Protein AF-A0A430HCN4-F1 (afdb_monomer_lite)

InterPro domains:
  IPR002169 Peptidase M9A/M9B, collagenase, bacterial [PF01752] (3-68)
  IPR002169 Peptidase M9A/M9B, collagenase, bacterial [PR00931] (12-28)
  IPR002169 Peptidase M9A/M9B, collagenase, bacterial [PR00931] (51-68)

Foldseek 3Di:
DLVVQCVPVCVPPVDDSPDQWDWDQADVPDPPGDIDIGHDADPVRHTGCPVVVVVVVCCCVPPDVDDD
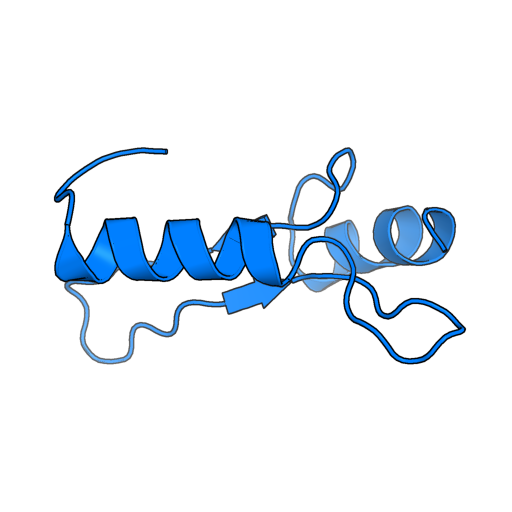
Sequence (68 aa):
MKAEYAKYAGVHFHIPTHNGGMYLEGFPGQPGNQAKFIANQKDSGGIHNLKHELVHFLDAGFNLHSDF

Organism: NCBI:txid2495579

Secondary structure (DSSP, 8-state):
-HHHHHHHHHHHH----SSS-EEE---TTSTT---EEE-PBPTTSPBTTHHHHHHHHHIIIII-SS--

pLDDT: mean 77.7, std 9.84, range [44.12, 87.06]

Structure (mmCIF, N/CA/C/O backbone):
data_AF-A0A430HCN4-F1
#
_entry.id   AF-A0A430HCN4-F1
#
loop_
_atom_site.group_PDB
_atom_site.id
_atom_site.type_symbol
_atom_site.label_atom_id
_atom_site.label_alt_id
_atom_site.label_comp_id
_atom_site.label_asym_id
_atom_site.label_entity_id
_atom_site.label_seq_id
_atom_site.pdbx_PDB_ins_code
_atom_site.Cartn_x
_atom_site.Cartn_y
_atom_site.Cartn_z
_atom_site.occupancy
_atom_site.B_iso_or_equiv
_atom_site.auth_seq_id
_atom_site.auth_comp_id
_atom_site.auth_asym_id
_atom_site.auth_atom_id
_atom_site.pdbx_PDB_model_num
ATOM 1 N N . MET A 1 1 ? 9.058 -3.193 -13.417 1.00 56.81 1 MET A N 1
ATOM 2 C CA . MET A 1 1 ? 8.140 -2.630 -12.396 1.00 56.81 1 MET A CA 1
ATOM 3 C C . MET A 1 1 ? 6.816 -3.388 -12.252 1.00 56.81 1 MET A C 1
ATOM 5 O O . MET A 1 1 ? 6.637 -4.013 -11.224 1.00 56.81 1 MET A O 1
ATOM 9 N N . LYS A 1 2 ? 5.888 -3.393 -13.229 1.00 64.88 2 LYS A N 1
ATOM 10 C CA . LYS A 1 2 ? 4.571 -4.071 -13.074 1.00 64.88 2 LYS A CA 1
ATOM 11 C C . LYS A 1 2 ? 4.652 -5.614 -13.030 1.00 64.88 2 LYS A C 1
ATOM 13 O O . LYS A 1 2 ? 3.818 -6.257 -12.403 1.00 64.88 2 LYS A O 1
ATOM 18 N N . ALA A 1 3 ? 5.675 -6.188 -13.670 1.00 73.31 3 ALA A N 1
ATOM 19 C CA . ALA A 1 3 ? 5.841 -7.634 -13.823 1.00 73.31 3 ALA A CA 1
ATOM 20 C C . ALA A 1 3 ? 6.131 -8.374 -12.505 1.00 73.31 3 ALA A C 1
ATOM 22 O O . ALA A 1 3 ? 5.544 -9.423 -12.274 1.00 73.31 3 ALA A O 1
ATOM 23 N N . GLU A 1 4 ? 6.969 -7.820 -11.622 1.00 81.25 4 GLU A N 1
ATOM 24 C CA . GLU A 1 4 ? 7.359 -8.501 -10.376 1.00 81.25 4 GLU A CA 1
ATOM 25 C C . GLU A 1 4 ? 6.176 -8.613 -9.400 1.00 81.25 4 GLU A C 1
ATOM 27 O O . GLU A 1 4 ? 5.935 -9.672 -8.837 1.00 81.25 4 GLU A O 1
ATOM 32 N N . TYR A 1 5 ? 5.347 -7.576 -9.266 1.00 81.81 5 TYR A N 1
ATOM 33 C CA . TYR A 1 5 ? 4.115 -7.665 -8.467 1.00 81.81 5 TYR A CA 1
ATOM 34 C C . TYR A 1 5 ? 3.084 -8.602 -9.053 1.00 81.81 5 TYR A C 1
ATOM 36 O O . TYR A 1 5 ? 2.530 -9.414 -8.320 1.00 81.81 5 TYR A O 1
ATOM 44 N N . ALA A 1 6 ? 2.873 -8.542 -10.370 1.00 83.38 6 ALA A N 1
ATOM 45 C CA . ALA A 1 6 ? 2.006 -9.498 -11.042 1.00 83.38 6 ALA A CA 1
ATOM 46 C C . ALA A 1 6 ? 2.464 -10.944 -10.798 1.00 83.38 6 ALA A C 1
ATOM 48 O O . ALA A 1 6 ? 1.629 -11.819 -10.587 1.00 83.38 6 ALA A O 1
ATOM 49 N N . LYS A 1 7 ? 3.783 -11.171 -10.770 1.00 84.31 7 LYS A N 1
ATOM 50 C CA . LYS A 1 7 ? 4.407 -12.482 -10.576 1.00 84.31 7 LYS A CA 1
ATOM 51 C C . LYS A 1 7 ? 4.371 -12.971 -9.126 1.00 84.31 7 LYS A C 1
ATOM 53 O O . LYS A 1 7 ? 4.127 -14.151 -8.900 1.00 84.31 7 LYS A O 1
ATOM 58 N N . TYR A 1 8 ? 4.625 -12.096 -8.156 1.00 85.69 8 TYR A N 1
ATOM 59 C CA . TYR A 1 8 ? 4.881 -12.498 -6.769 1.00 85.69 8 TYR A CA 1
ATOM 60 C C . TYR A 1 8 ? 3.750 -12.146 -5.807 1.00 85.69 8 TYR A C 1
ATOM 62 O O . TYR A 1 8 ? 3.445 -12.938 -4.918 1.00 85.69 8 TYR A O 1
ATOM 70 N N . ALA A 1 9 ? 3.102 -10.990 -5.960 1.00 85.06 9 ALA A N 1
ATOM 71 C CA . ALA A 1 9 ? 2.173 -10.504 -4.942 1.00 85.06 9 ALA A CA 1
ATOM 72 C C . ALA A 1 9 ? 0.927 -11.393 -4.818 1.00 85.06 9 ALA A C 1
ATOM 74 O O . ALA A 1 9 ? 0.480 -11.668 -3.707 1.00 85.06 9 ALA A O 1
ATOM 75 N N . GLY A 1 10 ? 0.422 -11.917 -5.937 1.00 83.69 10 GLY A N 1
ATOM 76 C CA . GLY A 1 10 ? -0.728 -12.820 -5.930 1.00 83.69 10 GLY A CA 1
ATOM 77 C C . GLY A 1 10 ? -0.431 -14.146 -5.233 1.00 83.69 10 GL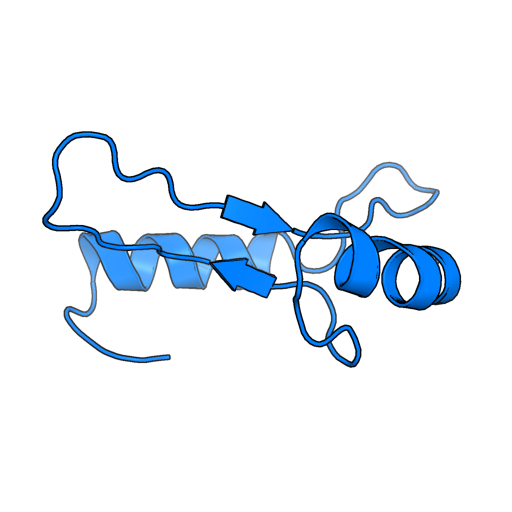Y A C 1
ATOM 78 O O . GLY A 1 10 ? -1.246 -14.616 -4.452 1.00 83.69 10 GLY A O 1
ATOM 79 N N . VAL A 1 11 ? 0.758 -14.715 -5.444 1.00 87.06 11 VAL A N 1
ATOM 80 C CA . VAL A 1 11 ? 1.156 -15.987 -4.816 1.00 87.06 11 VAL A CA 1
ATOM 81 C C . VAL A 1 11 ? 1.498 -15.803 -3.336 1.00 87.06 11 VAL A C 1
ATOM 83 O O . VAL A 1 11 ? 1.095 -16.612 -2.509 1.00 87.06 11 VAL A O 1
ATOM 86 N N . HIS A 1 12 ? 2.225 -14.742 -2.976 1.00 85.81 12 HIS A N 1
ATOM 87 C CA . HIS A 1 12 ? 2.651 -14.535 -1.589 1.00 85.81 12 HIS A CA 1
ATOM 88 C C . HIS A 1 12 ? 1.537 -14.021 -0.679 1.00 85.81 12 HIS A C 1
ATOM 90 O O . HIS A 1 12 ? 1.502 -14.377 0.498 1.00 85.81 12 HIS A O 1
ATOM 96 N N . PHE A 1 13 ? 0.641 -13.184 -1.204 1.00 85.06 13 PHE A N 1
ATOM 97 C CA . PHE A 1 13 ? -0.373 -12.504 -0.399 1.00 85.06 13 PHE A CA 1
ATOM 98 C C . PHE A 1 13 ? -1.812 -12.880 -0.758 1.00 85.06 13 PHE A C 1
ATOM 100 O O . PHE A 1 13 ? -2.721 -12.406 -0.088 1.00 85.06 13 PHE A O 1
ATOM 107 N N . HIS A 1 14 ? -2.027 -13.745 -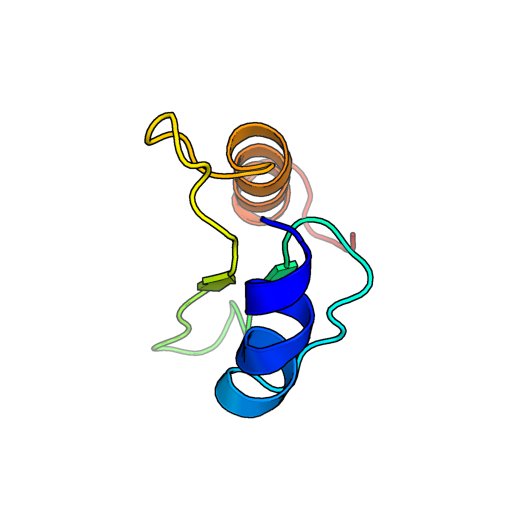1.755 1.00 86.00 14 HIS A N 1
ATOM 108 C CA . HIS A 1 14 ? -3.355 -14.200 -2.186 1.00 86.00 14 HIS A CA 1
ATOM 109 C C . HIS A 1 14 ? -4.281 -13.052 -2.630 1.00 86.00 14 HIS A C 1
ATOM 111 O O . HIS A 1 14 ? -5.469 -13.044 -2.316 1.00 86.00 14 HIS A O 1
ATOM 117 N N . ILE A 1 15 ? -3.736 -12.081 -3.375 1.00 83.00 15 ILE A N 1
ATOM 118 C CA . ILE A 1 15 ? -4.464 -10.895 -3.857 1.00 83.00 15 ILE A CA 1
ATOM 119 C C . ILE A 1 15 ? -4.557 -10.824 -5.388 1.00 83.00 15 ILE A C 1
ATOM 121 O O . ILE A 1 15 ? -3.655 -11.305 -6.083 1.00 83.00 15 ILE A O 1
ATOM 125 N N . PRO A 1 16 ? -5.593 -10.172 -5.951 1.00 83.69 16 PRO A N 1
ATOM 126 C CA . PRO A 1 16 ? -5.573 -9.780 -7.354 1.00 83.69 16 PRO A CA 1
ATOM 127 C C . PRO A 1 16 ? -4.422 -8.798 -7.611 1.00 83.69 16 PRO A C 1
ATOM 129 O O . PRO A 1 16 ? -4.213 -7.855 -6.852 1.00 83.69 16 PRO A O 1
ATOM 132 N N . THR A 1 17 ? -3.687 -8.994 -8.707 1.00 84.75 17 THR A N 1
ATOM 133 C CA . THR A 1 17 ? -2.496 -8.187 -9.039 1.00 84.75 17 THR A CA 1
ATOM 134 C C . THR A 1 17 ? -2.695 -7.247 -10.225 1.00 84.75 17 THR A C 1
ATOM 136 O O . THR A 1 17 ? -1.768 -6.560 -10.658 1.00 84.75 17 THR A O 1
ATOM 139 N N . HIS A 1 18 ? -3.917 -7.182 -10.758 1.00 82.00 18 HIS A N 1
ATOM 140 C CA . HIS A 1 18 ? -4.275 -6.317 -11.882 1.00 82.00 18 HIS A CA 1
ATOM 141 C C . HIS A 1 18 ? -4.635 -4.884 -11.432 1.00 82.00 18 HIS A C 1
ATOM 143 O O . HIS A 1 18 ? -5.537 -4.252 -11.974 1.00 82.00 18 HIS A O 1
ATOM 149 N N . ASN A 1 19 ? -3.915 -4.376 -10.430 1.00 77.75 19 ASN A N 1
ATOM 150 C CA . ASN A 1 19 ? -4.047 -3.054 -9.812 1.00 77.75 19 ASN A CA 1
ATOM 151 C C . ASN A 1 19 ? -2.638 -2.489 -9.504 1.00 77.75 19 ASN A C 1
ATOM 153 O O . ASN A 1 19 ? -1.625 -3.064 -9.911 1.00 77.75 19 ASN A O 1
ATOM 157 N N . GLY A 1 20 ? -2.558 -1.318 -8.868 1.00 74.38 20 GLY A N 1
ATOM 158 C CA . GLY A 1 20 ? -1.280 -0.676 -8.523 1.00 74.38 20 GLY A CA 1
ATOM 159 C C . GLY A 1 20 ? -0.753 -1.004 -7.120 1.00 74.38 20 GLY A C 1
ATOM 160 O O . GLY A 1 20 ? 0.288 -0.477 -6.728 1.00 74.38 20 GLY A O 1
ATOM 161 N N . GLY A 1 21 ? -1.469 -1.837 -6.374 1.00 79.69 21 GLY A N 1
ATOM 162 C CA . GLY A 1 21 ? -1.316 -2.046 -4.941 1.00 79.69 21 GLY A CA 1
ATOM 163 C C . GLY A 1 21 ? -2.658 -2.457 -4.336 1.00 79.69 21 GLY A C 1
ATOM 164 O O . GLY A 1 21 ? -3.696 -2.296 -4.978 1.00 79.69 21 GLY A O 1
ATOM 165 N N . MET A 1 22 ? -2.631 -3.008 -3.123 1.00 82.06 22 MET A N 1
ATOM 166 C CA . MET A 1 22 ? -3.850 -3.393 -2.415 1.00 82.06 22 MET A CA 1
ATOM 167 C C . MET A 1 22 ? -3.721 -3.139 -0.917 1.00 82.06 22 MET A C 1
ATOM 169 O O . MET A 1 22 ? -2.721 -3.521 -0.296 1.00 82.06 22 MET A O 1
ATOM 173 N N . TYR A 1 23 ? -4.755 -2.526 -0.353 1.00 82.81 23 TYR A N 1
ATOM 174 C CA . TYR A 1 23 ? -4.987 -2.458 1.079 1.00 82.81 23 TYR A CA 1
ATOM 175 C C . TYR A 1 23 ? -5.815 -3.665 1.540 1.00 82.81 23 TYR A C 1
ATOM 177 O O . TYR A 1 23 ? -6.801 -4.040 0.909 1.00 82.81 23 TYR A O 1
ATOM 185 N N . LEU A 1 24 ? -5.390 -4.297 2.631 1.00 81.50 24 LEU A N 1
ATOM 186 C CA . LEU A 1 24 ? -6.082 -5.407 3.277 1.00 81.50 24 LEU A CA 1
ATOM 187 C C . LEU A 1 24 ? -6.351 -5.016 4.726 1.00 81.50 24 LEU A C 1
ATOM 189 O O . LEU A 1 24 ? -5.436 -5.028 5.552 1.00 81.50 24 LEU A O 1
ATOM 193 N N . GLU A 1 25 ? -7.598 -4.671 5.023 1.00 82.31 25 GLU A N 1
ATOM 194 C CA . GLU A 1 25 ? -8.001 -4.170 6.338 1.00 82.31 25 GLU A CA 1
ATOM 195 C C . GLU A 1 25 ? -8.002 -5.258 7.426 1.00 82.31 25 GLU A C 1
ATOM 197 O O . GLU A 1 25 ? -7.704 -4.988 8.592 1.00 82.31 25 GLU A O 1
ATOM 202 N N . GLY A 1 26 ? -8.287 -6.505 7.041 1.00 82.19 26 GLY A N 1
ATOM 203 C CA . GLY A 1 26 ? -8.477 -7.608 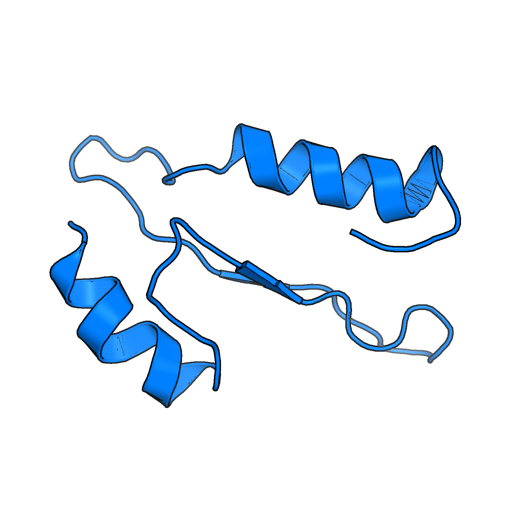7.979 1.00 82.19 26 GLY A CA 1
ATOM 204 C C . GLY A 1 26 ? -9.814 -7.494 8.717 1.00 82.19 26 GLY A C 1
ATOM 205 O O . GLY A 1 26 ? -10.843 -7.253 8.095 1.00 82.19 26 GLY A O 1
ATOM 206 N N . PHE A 1 27 ? -9.807 -7.688 10.037 1.00 78.31 27 PHE A N 1
ATOM 207 C CA . PHE A 1 27 ? -10.991 -7.577 10.895 1.00 78.31 27 PHE A CA 1
ATOM 208 C C . PHE A 1 27 ? -10.767 -6.512 11.977 1.00 78.31 27 PHE A C 1
ATOM 210 O O . PHE A 1 27 ? -10.331 -6.862 13.074 1.00 78.31 27 PHE A O 1
ATOM 217 N N . PRO A 1 28 ? -11.077 -5.227 11.718 1.00 75.31 28 PRO A N 1
ATOM 218 C CA . PRO A 1 28 ? -10.781 -4.105 12.620 1.00 75.31 28 PRO A CA 1
ATOM 219 C C . PRO A 1 28 ? -11.214 -4.303 14.073 1.00 75.31 28 PRO A C 1
ATOM 221 O O . PRO A 1 28 ? -10.531 -3.858 14.990 1.00 75.31 28 PRO A O 1
ATOM 224 N N . GLY A 1 29 ? -12.333 -5.000 14.288 1.00 77.56 29 GLY A N 1
ATOM 225 C CA . GLY A 1 29 ? -12.880 -5.266 15.618 1.00 77.56 29 GLY A CA 1
ATOM 226 C C . GLY A 1 29 ? -12.219 -6.415 16.388 1.00 77.56 29 GLY A C 1
ATOM 227 O O . GLY A 1 29 ? -12.582 -6.642 17.540 1.00 77.56 29 GLY A O 1
ATOM 228 N N . GLN A 1 30 ? -11.287 -7.166 15.790 1.00 84.25 30 GLN A N 1
ATOM 229 C CA . GLN A 1 30 ? -10.631 -8.293 16.457 1.00 84.25 30 GLN A CA 1
ATOM 230 C C . GLN A 1 30 ? -9.309 -7.872 17.119 1.00 84.25 30 GLN A C 1
ATOM 232 O O . GLN A 1 30 ? -8.462 -7.250 16.469 1.00 84.25 30 GLN A O 1
ATOM 237 N N . PRO A 1 31 ? -9.074 -8.246 18.394 1.00 82.19 31 PRO A N 1
ATOM 238 C CA . PRO A 1 31 ? -7.778 -8.065 19.035 1.00 82.19 31 PRO A CA 1
ATOM 239 C C . PRO A 1 31 ? -6.670 -8.734 18.215 1.00 82.19 31 PRO A C 1
ATOM 241 O O . PRO A 1 31 ? -6.732 -9.929 17.934 1.00 82.19 31 PRO A O 1
ATOM 244 N N . GLY A 1 32 ? -5.657 -7.958 17.831 1.00 83.50 32 GLY A N 1
ATOM 245 C CA . GLY A 1 32 ? -4.559 -8.436 16.987 1.00 83.50 32 GLY A CA 1
ATOM 246 C C . GLY A 1 32 ? -4.766 -8.240 15.483 1.00 83.50 32 GLY A C 1
ATOM 247 O O . GLY A 1 32 ? -3.952 -8.739 14.706 1.00 83.50 32 GLY A O 1
ATOM 248 N N . ASN A 1 33 ? -5.798 -7.504 15.052 1.00 82.00 33 ASN A N 1
ATOM 249 C CA . ASN A 1 33 ? -5.912 -7.107 13.652 1.00 82.00 33 ASN A CA 1
ATOM 250 C C . ASN A 1 33 ? -4.694 -6.292 13.198 1.00 82.00 33 ASN A C 1
ATOM 252 O O . ASN A 1 33 ? -4.286 -5.336 13.860 1.00 82.00 33 ASN A O 1
ATOM 256 N N . GLN A 1 34 ? -4.148 -6.645 12.037 1.00 82.38 34 GLN A N 1
ATOM 257 C CA . GLN A 1 34 ? -3.059 -5.909 11.414 1.00 82.38 34 GLN A CA 1
ATOM 258 C C . GLN A 1 34 ? -3.397 -5.650 9.952 1.00 82.38 34 GLN A C 1
ATOM 260 O O . GLN A 1 34 ? -3.251 -6.533 9.103 1.00 82.38 34 GLN A O 1
ATOM 265 N N . ALA A 1 35 ? -3.801 -4.414 9.672 1.00 82.00 35 ALA A N 1
ATOM 266 C CA . ALA A 1 35 ? -3.982 -3.952 8.311 1.00 82.00 35 ALA A CA 1
ATOM 267 C C . ALA A 1 35 ? -2.651 -3.979 7.546 1.00 82.00 35 ALA A C 1
ATOM 269 O O . ALA A 1 35 ? -1.586 -3.671 8.095 1.00 82.00 35 ALA A O 1
ATOM 270 N N . LYS A 1 36 ? -2.707 -4.356 6.269 1.00 85.75 36 LYS A N 1
ATOM 271 C CA . LYS A 1 36 ? -1.531 -4.480 5.402 1.00 85.75 36 LYS A CA 1
ATOM 272 C C . LYS A 1 36 ? -1.716 -3.662 4.142 1.00 85.75 36 LYS A C 1
ATOM 274 O O . LYS A 1 36 ? -2.785 -3.659 3.543 1.00 85.75 36 LYS A O 1
ATOM 279 N N . PHE A 1 37 ? -0.632 -3.035 3.711 1.00 84.50 37 PHE A N 1
ATOM 280 C CA . PHE A 1 37 ? -0.544 -2.414 2.402 1.00 84.50 37 PHE A CA 1
ATOM 281 C C . PHE A 1 37 ? 0.524 -3.127 1.577 1.00 84.50 37 PHE A C 1
ATOM 283 O O . PHE A 1 37 ? 1.677 -3.234 2.000 1.00 84.50 37 PHE A O 1
ATOM 290 N N . ILE A 1 38 ? 0.132 -3.639 0.413 1.00 86.12 38 ILE A N 1
ATOM 291 C CA . ILE A 1 38 ? 1.009 -4.404 -0.473 1.00 86.12 38 ILE A CA 1
ATOM 292 C C . ILE A 1 38 ? 1.196 -3.605 -1.759 1.00 86.12 38 ILE A C 1
ATOM 294 O O . ILE A 1 38 ? 0.250 -3.417 -2.524 1.00 86.12 38 ILE A O 1
ATOM 298 N N . ALA A 1 39 ? 2.428 -3.172 -2.022 1.00 85.06 39 ALA A N 1
ATOM 299 C CA . ALA A 1 39 ? 2.775 -2.397 -3.208 1.00 85.06 39 ALA A CA 1
ATOM 300 C C . ALA A 1 39 ? 4.202 -2.663 -3.687 1.00 85.06 39 ALA A C 1
ATOM 302 O O . ALA A 1 39 ? 5.041 -3.198 -2.965 1.00 85.06 39 ALA A O 1
ATOM 303 N N . ASN A 1 40 ? 4.480 -2.243 -4.920 1.00 84.06 40 ASN A N 1
ATOM 304 C CA . ASN A 1 40 ? 5.834 -2.238 -5.460 1.00 84.06 40 ASN A CA 1
ATOM 305 C C . ASN A 1 40 ? 6.616 -0.996 -5.071 1.00 84.06 40 ASN A C 1
ATOM 307 O O . ASN A 1 40 ? 6.095 0.120 -5.121 1.00 84.06 40 ASN A O 1
ATOM 311 N N . GLN A 1 41 ? 7.920 -1.181 -4.905 1.00 84.94 41 GLN A N 1
ATOM 312 C CA . GLN A 1 41 ? 8.884 -0.102 -5.029 1.00 84.94 41 GLN A CA 1
ATOM 313 C C . GLN A 1 41 ? 9.214 0.159 -6.509 1.00 84.94 41 GLN A C 1
ATOM 315 O O . GLN A 1 41 ? 9.329 -0.758 -7.322 1.00 84.94 41 GLN A O 1
ATOM 320 N N . LYS A 1 42 ? 9.329 1.433 -6.871 1.00 82.62 42 LYS A N 1
ATOM 321 C CA . LYS A 1 42 ? 9.850 1.917 -8.149 1.00 82.62 42 LYS A CA 1
ATOM 322 C C . LYS A 1 42 ? 11.376 1.937 -8.073 1.00 82.62 42 LYS A C 1
ATOM 324 O O . LYS A 1 42 ? 11.927 2.237 -7.021 1.00 82.62 42 LYS A O 1
ATOM 329 N N . ASP A 1 43 ? 12.044 1.757 -9.204 1.00 81.19 43 ASP A N 1
ATOM 330 C CA . ASP A 1 43 ? 13.507 1.850 -9.350 1.00 81.19 43 ASP A CA 1
ATOM 331 C C . ASP A 1 43 ? 14.075 3.182 -8.822 1.00 81.19 43 ASP A C 1
ATOM 333 O O . ASP A 1 43 ? 15.199 3.232 -8.338 1.00 81.19 43 ASP A O 1
ATOM 337 N N . SER A 1 44 ? 13.278 4.259 -8.834 1.00 86.62 44 SER A N 1
ATOM 338 C CA . SER A 1 44 ? 13.629 5.556 -8.237 1.00 86.62 44 SER A CA 1
ATOM 339 C C . SER A 1 44 ? 13.532 5.592 -6.699 1.00 86.62 44 SER A C 1
ATOM 341 O O . SER A 1 44 ? 13.564 6.670 -6.110 1.00 86.62 44 SER A O 1
ATOM 343 N N . GLY A 1 45 ? 13.298 4.452 -6.046 1.00 82.88 45 GLY A N 1
ATOM 344 C CA . GLY A 1 45 ? 13.177 4.294 -4.594 1.00 82.88 45 GLY A CA 1
ATOM 345 C C . GLY A 1 45 ? 11.786 4.564 -4.005 1.00 82.88 45 GLY A C 1
ATOM 346 O O . GLY A 1 45 ? 11.532 4.183 -2.865 1.00 82.88 45 GLY A O 1
ATOM 347 N N . GLY A 1 46 ? 10.863 5.176 -4.754 1.00 84.38 46 GLY A N 1
ATOM 348 C CA . GLY A 1 46 ? 9.512 5.500 -4.270 1.00 84.38 46 GLY A CA 1
ATOM 349 C C . GLY A 1 46 ? 8.538 4.322 -4.346 1.00 84.38 46 GLY A C 1
ATOM 350 O O . GLY A 1 46 ? 8.656 3.485 -5.229 1.00 84.38 46 GLY A O 1
ATOM 351 N N . ILE A 1 47 ? 7.525 4.268 -3.482 1.00 84.56 47 ILE A N 1
ATOM 352 C CA . ILE A 1 47 ? 6.489 3.220 -3.523 1.00 84.56 47 ILE A CA 1
ATOM 353 C C . ILE A 1 47 ? 5.370 3.614 -4.504 1.00 84.56 47 ILE A C 1
ATOM 355 O O . ILE A 1 47 ? 4.895 4.753 -4.515 1.00 84.56 47 ILE A O 1
ATOM 359 N N . HIS A 1 48 ? 4.960 2.688 -5.371 1.00 79.56 48 HIS A N 1
ATOM 360 C CA . HIS A 1 48 ? 3.852 2.891 -6.304 1.00 79.56 48 HIS A CA 1
ATOM 361 C C . HIS A 1 48 ? 2.537 3.062 -5.531 1.00 79.56 48 HIS A C 1
ATOM 363 O O . HIS A 1 48 ? 2.260 2.302 -4.613 1.00 79.56 48 HIS A O 1
ATOM 369 N N . ASN A 1 49 ? 1.757 4.089 -5.881 1.00 73.75 49 ASN A N 1
ATOM 370 C CA . ASN A 1 49 ? 0.453 4.410 -5.284 1.00 73.75 49 A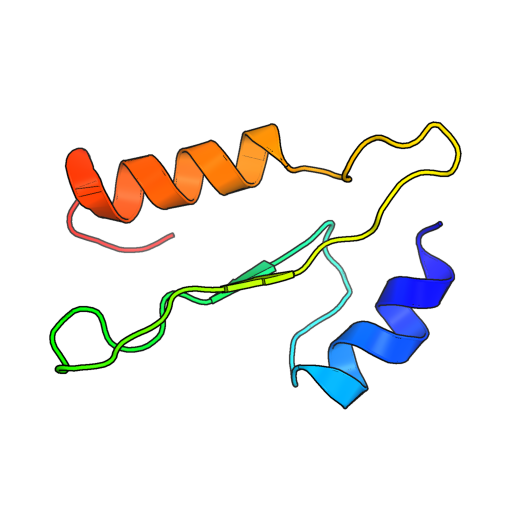SN A CA 1
ATOM 371 C C . ASN A 1 49 ? 0.400 4.604 -3.757 1.00 73.75 49 ASN A C 1
ATOM 373 O O . ASN A 1 49 ? -0.688 4.710 -3.207 1.00 73.75 49 ASN A O 1
ATOM 377 N N . LEU A 1 50 ? 1.539 4.781 -3.078 1.00 81.06 50 LEU A N 1
ATOM 378 C CA . LEU A 1 50 ? 1.583 4.940 -1.617 1.00 81.06 50 LEU A CA 1
ATOM 379 C C . LEU A 1 50 ? 0.647 6.029 -1.084 1.00 81.06 50 LEU A C 1
ATOM 381 O O . LEU A 1 50 ? -0.071 5.802 -0.121 1.00 81.06 50 LEU A O 1
ATOM 385 N N . LYS A 1 51 ? 0.635 7.209 -1.714 1.00 79.31 51 LYS A N 1
ATOM 386 C CA . LYS A 1 51 ? -0.230 8.310 -1.269 1.00 79.31 51 LYS A CA 1
ATOM 387 C C . LYS A 1 51 ? -1.717 7.994 -1.463 1.00 79.31 51 LYS A C 1
ATOM 389 O O . LYS A 1 51 ? -2.513 8.397 -0.631 1.00 79.31 51 LYS A O 1
ATOM 394 N N . HIS A 1 52 ? -2.078 7.310 -2.550 1.00 78.06 52 HIS A N 1
ATOM 395 C CA . HIS A 1 52 ? -3.468 6.944 -2.836 1.00 78.06 52 HIS A CA 1
ATOM 396 C C . HIS A 1 52 ? -4.008 5.999 -1.755 1.00 78.06 52 HIS A C 1
ATOM 398 O O . HIS A 1 52 ? -5.064 6.234 -1.189 1.00 78.06 52 HIS A O 1
ATOM 404 N N . GLU A 1 53 ? -3.216 4.995 -1.402 1.00 72.69 53 GLU A N 1
ATOM 405 C CA . GLU A 1 53 ? -3.610 3.919 -0.488 1.00 72.69 53 GLU A CA 1
ATOM 406 C C . GLU A 1 53 ? -3.500 4.340 0.985 1.00 72.69 53 GLU A C 1
ATOM 408 O O . GLU A 1 53 ? -4.280 3.905 1.827 1.00 72.69 53 GLU A O 1
ATOM 413 N N . LEU A 1 54 ? -2.584 5.264 1.301 1.00 79.62 54 LEU A N 1
ATOM 414 C CA . LEU A 1 54 ? -2.529 5.903 2.617 1.00 79.62 54 LEU A CA 1
ATOM 415 C C . LEU A 1 54 ? -3.783 6.742 2.901 1.00 79.62 54 LEU A C 1
ATOM 417 O O . LEU A 1 54 ? -4.223 6.792 4.045 1.00 79.62 54 LEU A O 1
ATOM 421 N N . VAL A 1 55 ? -4.352 7.400 1.886 1.00 79.69 55 VAL A N 1
ATOM 422 C CA . VAL A 1 55 ? -5.616 8.136 2.044 1.00 79.69 55 VAL A CA 1
ATOM 423 C C . VAL A 1 55 ? -6.755 7.169 2.364 1.00 79.69 55 VAL A C 1
ATOM 425 O O . VAL A 1 55 ? -7.443 7.397 3.350 1.00 79.69 55 VAL A O 1
ATOM 428 N N . HIS A 1 56 ? -6.873 6.048 1.643 1.00 73.75 56 HIS A N 1
ATOM 429 C CA . HIS A 1 56 ? -7.876 5.012 1.942 1.00 73.75 56 HIS A CA 1
ATOM 430 C C . HIS A 1 56 ? -7.769 4.471 3.370 1.00 73.75 56 HIS A C 1
ATOM 432 O O . HIS A 1 56 ? -8.777 4.348 4.058 1.00 73.75 56 HIS A O 1
ATOM 438 N N . PHE A 1 57 ? -6.549 4.215 3.855 1.00 73.81 57 PHE A N 1
ATOM 439 C CA . PHE A 1 57 ? -6.329 3.797 5.244 1.00 73.81 57 PHE A CA 1
ATOM 440 C C . PHE A 1 57 ? -6.843 4.825 6.262 1.00 73.81 57 PHE A C 1
ATOM 442 O O . PHE A 1 57 ? -7.482 4.469 7.252 1.00 73.81 57 PHE A O 1
ATOM 449 N N . LEU A 1 58 ? -6.541 6.107 6.040 1.00 79.44 58 LEU A N 1
ATOM 450 C CA . LEU A 1 58 ? -6.977 7.174 6.936 1.00 79.44 58 LEU A CA 1
ATOM 451 C C . LEU A 1 58 ? -8.493 7.379 6.866 1.00 79.44 58 LEU A C 1
ATOM 453 O O . LEU A 1 58 ? -9.119 7.620 7.896 1.00 79.44 58 LEU A O 1
ATOM 457 N N . ASP A 1 59 ? -9.087 7.247 5.683 1.00 73.38 59 ASP A N 1
ATOM 458 C CA . ASP A 1 59 ? -10.527 7.392 5.519 1.00 73.38 59 ASP A CA 1
ATOM 459 C C . ASP A 1 59 ? -11.290 6.254 6.203 1.00 73.38 59 ASP A C 1
ATOM 461 O O . ASP A 1 59 ? -12.194 6.551 6.982 1.00 73.38 59 ASP A O 1
ATOM 465 N N . ALA A 1 60 ? -10.866 4.996 6.031 1.00 67.06 60 ALA A N 1
ATOM 466 C CA . ALA A 1 60 ? -11.453 3.843 6.723 1.00 67.06 60 ALA A CA 1
ATOM 467 C C . ALA A 1 60 ? -11.363 3.965 8.258 1.00 67.06 60 ALA A C 1
ATOM 469 O O . ALA A 1 60 ? -12.299 3.624 8.984 1.00 67.06 60 ALA A O 1
ATOM 470 N N . GLY A 1 61 ? -10.243 4.489 8.768 1.00 67.88 61 GLY A N 1
ATOM 471 C CA . GLY A 1 61 ? -10.002 4.603 10.207 1.00 67.88 61 GLY A CA 1
ATOM 472 C C . GLY A 1 61 ? -10.650 5.813 10.887 1.00 67.88 61 GLY A C 1
ATOM 473 O O . GLY A 1 61 ? -11.029 5.717 12.054 1.00 67.88 61 GLY A O 1
ATOM 474 N N . PHE A 1 62 ? -10.749 6.957 10.200 1.00 68.81 62 PHE A N 1
ATOM 475 C CA . PHE A 1 62 ? -11.011 8.243 10.863 1.00 68.81 62 PHE A CA 1
ATOM 476 C C . PHE A 1 62 ? -12.142 9.077 10.257 1.00 68.81 62 PHE A C 1
ATOM 478 O O . PHE A 1 62 ? -12.740 9.862 10.993 1.00 68.81 62 PHE A O 1
ATOM 485 N N . ASN A 1 63 ? -12.449 8.932 8.962 1.00 62.44 63 ASN A N 1
ATOM 486 C CA . ASN A 1 63 ? -13.421 9.806 8.288 1.00 62.44 63 ASN A CA 1
ATOM 487 C C . ASN A 1 63 ? -14.719 9.095 7.881 1.00 62.44 63 ASN A C 1
ATOM 489 O O . ASN A 1 63 ? -15.784 9.708 7.945 1.00 62.44 63 ASN A O 1
ATOM 493 N N . LEU A 1 64 ? -14.659 7.831 7.455 1.00 58.38 64 LEU A N 1
ATOM 494 C CA . LEU A 1 64 ? -15.785 7.088 6.890 1.00 58.38 64 LEU A CA 1
ATOM 495 C C . LEU A 1 64 ? -15.830 5.672 7.476 1.00 58.38 64 LEU A C 1
ATOM 497 O O . LEU A 1 64 ? -15.041 4.805 7.121 1.00 58.38 64 LEU A O 1
ATOM 501 N N . HIS A 1 65 ? -16.795 5.413 8.359 1.00 52.72 65 HIS A N 1
ATOM 502 C CA . HIS A 1 65 ? -17.156 4.052 8.758 1.00 52.72 65 HIS A CA 1
ATOM 503 C C . HIS A 1 65 ? -17.982 3.378 7.640 1.00 52.72 65 HIS A C 1
ATOM 505 O O . HIS A 1 65 ? -19.195 3.276 7.801 1.00 52.72 65 HIS A O 1
ATOM 511 N N . SER A 1 66 ? -17.364 3.001 6.504 1.00 44.12 66 SER A N 1
ATOM 512 C CA . SER A 1 66 ? -17.747 1.883 5.592 1.00 44.12 66 SER A CA 1
ATO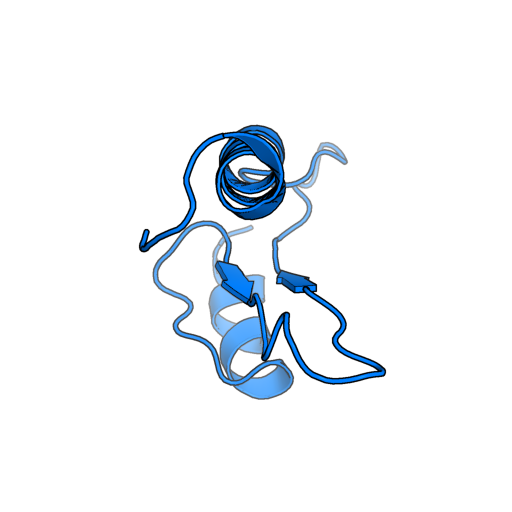M 513 C C . SER A 1 66 ? -17.282 2.068 4.127 1.00 44.12 66 SER A C 1
ATOM 515 O O . SER A 1 66 ? -17.376 3.157 3.564 1.00 44.12 66 SER A O 1
ATOM 517 N N . ASP A 1 67 ? -16.820 0.930 3.586 1.00 44.69 67 ASP A N 1
ATOM 518 C CA . ASP A 1 67 ? -16.670 0.376 2.225 1.00 44.69 67 ASP A CA 1
ATOM 519 C C . ASP A 1 67 ? -16.068 1.222 1.082 1.00 44.69 67 ASP A C 1
ATOM 521 O O . ASP A 1 67 ? -16.756 1.996 0.412 1.00 44.69 67 ASP A O 1
ATOM 525 N N . PHE A 1 68 ? -14.800 0.915 0.768 1.00 53.16 68 PHE A N 1
ATOM 526 C CA . PHE A 1 68 ? -14.154 1.103 -0.538 1.00 53.16 68 PHE A CA 1
ATOM 527 C C . PHE A 1 68 ? -13.561 -0.218 -1.041 1.00 53.16 68 PHE A C 1
ATOM 529 O O . PHE A 1 68 ? -13.018 -0.978 -0.205 1.00 53.16 68 PHE A O 1
#

Radius of gyration: 13.05 Å; chains: 1; bounding box: 31×26×33 Å